Protein AF-A0A258WYI4-F1 (afdb_monomer_lite)

pLDDT: mean 90.32, std 10.07, range [39.31, 97.0]

Secondary structure (DSSP, 8-state):
-----GGGS-HHHHHHHHHHHHHHHHHHHHHHHHHHHHHHHHHHHH---GGGGHHHHHHHHHHHHHHHHHHHHHHHHHH--

Foldseek 3Di:
DDDDPLLPDDLVRLVVVLVVLVVVLVVVVVVLVVLQVVLVVCCVVPNDDPSVCVSVVCVVVSVVSVVVSVVSVVSSVVVPD

Radius of gyration: 17.33 Å; chains: 1; bounding box: 41×20×45 Å

Structure (mmCIF, N/CA/C/O backbone):
data_AF-A0A258WYI4-F1
#
_entry.id   AF-A0A258WYI4-F1
#
loop_
_atom_site.group_PDB
_atom_site.id
_atom_site.type_symbol
_atom_site.label_atom_id
_atom_site.label_alt_id
_atom_site.label_comp_id
_atom_site.label_asym_id
_atom_site.label_entity_id
_atom_site.label_seq_id
_atom_site.pdbx_PDB_ins_code
_atom_site.Cartn_x
_atom_site.Cartn_y
_atom_site.Cartn_z
_atom_site.occupancy
_atom_site.B_iso_or_equiv
_atom_site.auth_seq_id
_atom_site.auth_comp_id
_atom_site.auth_asym_id
_atom_site.auth_atom_id
_atom_site.pdbx_PDB_model_num
ATOM 1 N N . MET A 1 1 ? 2.696 -13.358 20.042 1.00 39.31 1 MET A N 1
ATOM 2 C CA . MET A 1 1 ? 1.564 -12.654 20.688 1.00 39.31 1 MET A CA 1
ATOM 3 C C . MET A 1 1 ? 0.278 -13.194 20.081 1.00 39.31 1 MET A C 1
ATOM 5 O O . MET A 1 1 ? 0.208 -13.244 18.858 1.00 39.31 1 MET A O 1
ATOM 9 N N . LYS A 1 2 ? -0.696 -13.650 20.881 1.00 47.56 2 LYS A N 1
ATOM 10 C CA . LYS A 1 2 ? -2.026 -14.007 20.355 1.00 47.56 2 LYS A CA 1
ATOM 11 C C . LYS A 1 2 ? -2.664 -12.740 19.777 1.00 47.56 2 LYS A C 1
ATOM 13 O O . LYS A 1 2 ? -2.699 -11.720 20.459 1.00 47.56 2 LYS A O 1
ATOM 18 N N . GLN A 1 3 ? -3.119 -12.783 18.526 1.00 62.75 3 GLN A N 1
ATOM 19 C CA . GLN A 1 3 ? -3.984 -11.730 17.996 1.00 62.75 3 GLN A CA 1
ATOM 20 C C . GLN A 1 3 ? -5.342 -11.865 18.686 1.00 62.75 3 GLN A C 1
ATOM 22 O O . GLN A 1 3 ? -6.044 -12.846 18.458 1.00 62.75 3 GLN A O 1
ATOM 27 N N . LEU A 1 4 ? -5.673 -10.909 19.555 1.00 75.62 4 LEU A N 1
ATOM 28 C CA . LEU A 1 4 ? -7.021 -10.782 20.103 1.00 75.62 4 LEU A CA 1
ATOM 29 C C . LEU A 1 4 ? -7.986 -10.472 18.941 1.00 75.62 4 LEU A C 1
ATOM 31 O O . LEU A 1 4 ? -7.632 -9.665 18.068 1.00 75.62 4 LEU A O 1
ATOM 35 N N . PRO A 1 5 ? -9.164 -11.115 18.878 1.00 83.50 5 PRO A N 1
ATOM 36 C CA . PRO A 1 5 ? -10.172 -10.809 17.872 1.00 83.50 5 PRO A CA 1
ATOM 37 C C . PRO A 1 5 ? -10.620 -9.346 17.991 1.00 83.50 5 PRO A C 1
ATOM 39 O O . PRO A 1 5 ? -10.579 -8.751 19.066 1.00 83.50 5 PRO A O 1
ATOM 42 N N . LEU A 1 6 ? -11.048 -8.746 16.874 1.00 82.75 6 LEU A N 1
ATOM 43 C CA . LEU A 1 6 ? -11.430 -7.325 16.835 1.00 82.75 6 LEU A CA 1
ATOM 44 C C . LEU A 1 6 ? -12.535 -6.989 17.851 1.00 82.75 6 LEU A C 1
ATOM 46 O O . LEU A 1 6 ? -12.523 -5.897 18.414 1.00 82.75 6 LEU A O 1
ATOM 50 N N . SER A 1 7 ? -13.420 -7.951 18.129 1.00 80.69 7 SER A N 1
ATOM 51 C CA . SER A 1 7 ? -14.493 -7.881 19.126 1.00 80.69 7 S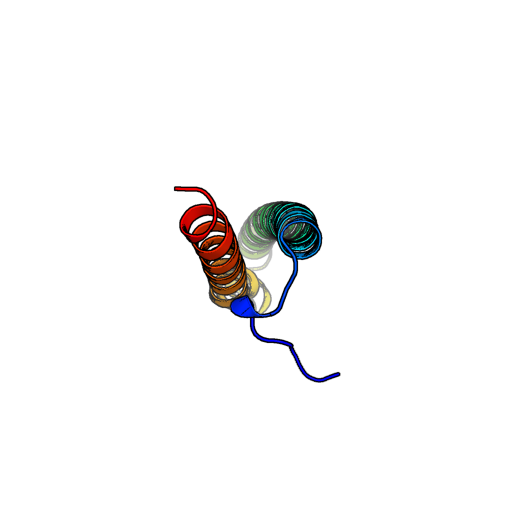ER A CA 1
ATOM 52 C C . SER A 1 7 ? -13.997 -7.644 20.558 1.00 80.69 7 SER A C 1
ATOM 54 O O . SER A 1 7 ? -14.697 -7.020 21.344 1.00 80.69 7 SER A O 1
ATOM 56 N N . GLU A 1 8 ? -12.788 -8.095 20.896 1.00 86.00 8 GLU A N 1
ATOM 57 C CA . GLU A 1 8 ? -12.215 -7.984 22.247 1.00 86.00 8 GLU A CA 1
ATOM 58 C C . GLU A 1 8 ? -11.416 -6.690 22.465 1.00 86.00 8 GLU A C 1
ATOM 60 O O . GLU A 1 8 ? -11.017 -6.392 23.587 1.00 86.00 8 GLU A O 1
ATOM 65 N N . LEU A 1 9 ? -11.179 -5.902 21.411 1.00 87.12 9 LEU A N 1
ATOM 66 C CA . LEU A 1 9 ? -10.473 -4.623 21.514 1.00 87.12 9 LEU A CA 1
ATOM 67 C C . LEU A 1 9 ? -11.408 -3.513 21.998 1.00 87.12 9 LEU A C 1
ATOM 69 O O . LEU A 1 9 ? -12.573 -3.456 21.599 1.00 87.12 9 LEU A O 1
ATOM 73 N N . SER A 1 10 ? -10.886 -2.578 22.790 1.00 88.50 10 SER A N 1
ATOM 74 C CA . SER A 1 10 ? -11.611 -1.357 23.155 1.00 88.50 10 SER A CA 1
ATOM 75 C C . SER A 1 10 ? -11.788 -0.419 21.950 1.00 88.50 10 SER A C 1
ATOM 77 O O . SER A 1 10 ? -11.077 -0.507 20.942 1.00 88.50 10 SER A O 1
ATOM 79 N N . GLN A 1 11 ? -12.741 0.515 22.041 1.00 87.62 11 GLN A N 1
ATOM 80 C CA . GLN A 1 11 ? -13.016 1.473 20.962 1.00 87.62 11 GLN A CA 1
ATOM 81 C C . GLN A 1 11 ? -11.791 2.351 20.648 1.00 87.62 11 GLN A C 1
ATOM 83 O O . GLN A 1 11 ? -11.480 2.594 19.481 1.00 87.62 11 GLN A O 1
ATOM 88 N N . GLU A 1 12 ? -11.045 2.763 21.674 1.00 88.62 12 GLU A N 1
ATOM 89 C CA . GLU A 1 12 ? -9.812 3.541 21.524 1.00 88.62 12 GLU A CA 1
ATOM 90 C C . GLU A 1 12 ? -8.715 2.752 20.795 1.00 88.62 12 GLU A C 1
ATOM 92 O O . GLU A 1 12 ? -8.049 3.274 19.895 1.00 88.62 12 GLU A O 1
ATOM 97 N N . GLU A 1 13 ? -8.551 1.469 21.125 1.00 90.50 13 GLU A N 1
ATOM 98 C CA . GLU A 1 13 ? -7.577 0.592 20.471 1.00 90.50 13 GLU A CA 1
ATOM 99 C C . GLU A 1 13 ? -7.922 0.346 18.999 1.00 90.50 13 GLU A C 1
ATOM 101 O O . GLU A 1 13 ? -7.028 0.354 18.143 1.00 90.50 13 GLU A O 1
ATOM 106 N N . LEU A 1 14 ? -9.210 0.179 18.683 1.00 91.06 14 LEU A N 1
ATOM 107 C CA . LEU A 1 14 ? -9.693 0.063 17.307 1.00 91.06 14 LEU A CA 1
ATOM 108 C C . LEU A 1 14 ? -9.430 1.348 16.509 1.00 91.06 14 LEU A C 1
ATOM 110 O O . LEU A 1 14 ? -8.886 1.280 15.404 1.00 91.06 14 LEU A O 1
ATOM 114 N N . LEU A 1 15 ? -9.732 2.522 17.072 1.00 91.69 15 LEU A N 1
ATOM 115 C CA . LEU A 1 15 ? -9.470 3.816 16.428 1.00 91.69 15 LEU A CA 1
ATOM 116 C C . LEU A 1 15 ? -7.973 4.046 16.184 1.00 91.69 15 LEU A C 1
ATOM 118 O O . LEU A 1 15 ? -7.571 4.476 15.096 1.00 91.69 15 LEU A O 1
ATOM 122 N N . LYS A 1 16 ? -7.125 3.695 17.158 1.00 93.25 16 LYS A N 1
ATOM 123 C CA . LYS A 1 16 ? -5.666 3.755 17.007 1.00 93.25 16 LYS A CA 1
ATOM 124 C C . LYS A 1 16 ? -5.192 2.839 15.879 1.00 93.25 16 LYS A C 1
ATOM 126 O O . LYS A 1 16 ? -4.414 3.278 15.030 1.00 93.25 16 LYS A O 1
ATOM 131 N N . LYS A 1 17 ? -5.710 1.606 15.804 1.00 92.12 17 LYS A N 1
ATOM 132 C CA . LYS A 1 17 ? -5.416 0.674 14.703 1.00 92.12 17 LYS A CA 1
ATOM 133 C C . LYS A 1 17 ? -5.846 1.224 13.347 1.00 92.12 17 LYS A C 1
ATOM 135 O O . LYS A 1 17 ? -5.065 1.119 12.405 1.00 92.12 17 LYS A O 1
ATOM 140 N N . VAL A 1 18 ? -7.024 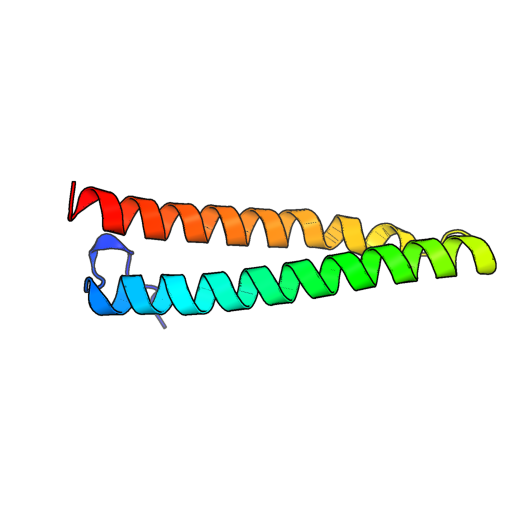1.845 13.235 1.00 93.44 18 VAL A N 1
ATOM 141 C CA . VAL A 1 18 ? -7.476 2.495 11.990 1.00 93.44 18 VAL A CA 1
ATOM 142 C C . VAL A 1 18 ? -6.504 3.583 11.555 1.00 93.44 18 VAL A C 1
ATOM 144 O O . VAL A 1 18 ? -6.116 3.609 10.389 1.00 93.44 18 VAL A O 1
ATOM 147 N N . LYS A 1 19 ? -6.089 4.466 12.471 1.00 93.62 19 LYS A N 1
ATOM 148 C CA . LYS A 1 19 ? -5.152 5.553 12.156 1.00 93.62 19 LYS A CA 1
ATOM 149 C C . LYS A 1 19 ? -3.818 5.003 11.655 1.00 93.62 19 LYS A C 1
ATOM 151 O O . LYS A 1 19 ? -3.364 5.396 10.585 1.00 93.62 19 LYS A O 1
ATOM 156 N N . THR A 1 20 ? -3.231 4.051 12.379 1.00 94.00 20 THR A N 1
ATOM 157 C CA . THR A 1 20 ? -1.967 3.416 11.983 1.00 94.00 20 THR A CA 1
ATOM 158 C C . THR A 1 20 ? -2.091 2.694 10.641 1.00 94.00 20 THR A C 1
ATOM 160 O O . THR A 1 20 ? -1.237 2.865 9.773 1.00 94.00 20 THR A O 1
ATOM 163 N N . ALA A 1 21 ? -3.169 1.933 10.434 1.00 93.88 21 ALA A N 1
ATOM 164 C CA . ALA A 1 21 ? -3.406 1.216 9.186 1.00 93.88 21 ALA A CA 1
ATOM 165 C C . ALA A 1 21 ? -3.618 2.172 8.002 1.00 93.88 21 ALA A C 1
ATOM 167 O O . ALA A 1 21 ? -3.047 1.944 6.940 1.00 93.88 21 ALA A O 1
ATOM 168 N N . LYS A 1 22 ? -4.367 3.272 8.174 1.00 95.12 22 LYS A N 1
ATOM 169 C CA . LYS A 1 22 ? -4.528 4.312 7.141 1.00 95.12 22 LYS A CA 1
ATOM 170 C C . LYS A 1 22 ? -3.187 4.924 6.743 1.00 95.12 22 LYS A C 1
ATOM 172 O O . LYS A 1 22 ? -2.916 5.032 5.551 1.00 95.12 22 LYS A O 1
ATOM 177 N N . THR A 1 23 ? -2.337 5.269 7.711 1.00 96.19 23 THR A N 1
ATOM 178 C CA . THR A 1 23 ? -0.995 5.801 7.429 1.00 96.19 23 THR A CA 1
ATOM 179 C C . THR A 1 23 ? -0.144 4.792 6.661 1.00 96.19 23 THR A C 1
ATOM 181 O O . THR A 1 23 ? 0.447 5.144 5.643 1.00 96.19 23 THR A O 1
ATOM 184 N N . ALA A 1 24 ? -0.117 3.530 7.100 1.00 94.31 24 ALA A N 1
ATOM 185 C CA . ALA A 1 24 ? 0.657 2.479 6.441 1.00 94.31 24 ALA A CA 1
ATOM 186 C C . ALA A 1 24 ? 0.167 2.200 5.011 1.00 94.31 24 ALA A C 1
ATOM 188 O O . ALA A 1 24 ? 0.977 2.099 4.094 1.00 94.31 24 ALA A O 1
ATOM 189 N N . ILE A 1 25 ? -1.152 2.133 4.799 1.00 95.56 25 ILE A N 1
ATOM 190 C CA . ILE A 1 25 ? -1.755 1.965 3.469 1.00 95.56 25 ILE A CA 1
ATOM 191 C C . ILE A 1 25 ? -1.431 3.166 2.582 1.00 95.56 25 ILE A C 1
ATOM 193 O O . ILE A 1 25 ? -1.052 2.978 1.434 1.00 95.56 25 ILE A O 1
ATOM 197 N N . SER A 1 26 ? -1.520 4.394 3.098 1.00 95.81 26 SER A N 1
ATOM 198 C CA . SER A 1 26 ? -1.165 5.588 2.326 1.00 95.81 26 SER A CA 1
ATOM 199 C C . SER A 1 26 ? 0.305 5.574 1.899 1.00 95.81 26 SER A C 1
ATOM 201 O O . SER A 1 26 ? 0.608 5.873 0.746 1.00 95.81 26 SER A O 1
ATOM 203 N N . ALA A 1 27 ? 1.213 5.193 2.802 1.00 96.38 27 ALA A N 1
ATOM 204 C CA . ALA A 1 27 ? 2.637 5.079 2.500 1.00 96.38 27 ALA A CA 1
ATOM 205 C C . ALA A 1 27 ? 2.912 3.976 1.467 1.00 96.38 27 ALA A C 1
ATOM 207 O O . ALA A 1 27 ? 3.607 4.216 0.482 1.00 96.38 27 ALA A O 1
ATOM 208 N N . LEU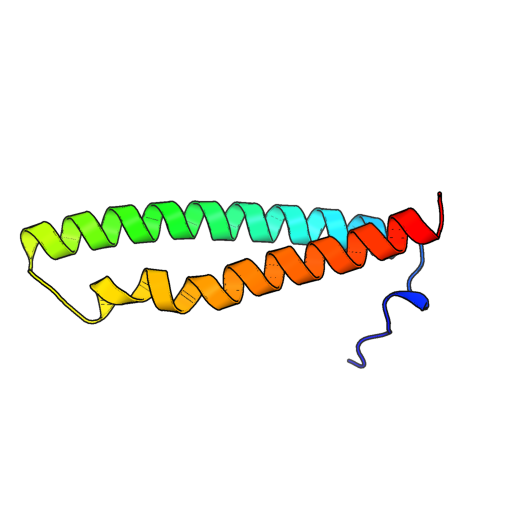 A 1 28 ? 2.317 2.791 1.646 1.00 94.19 28 LEU A N 1
ATOM 209 C CA . LEU A 1 28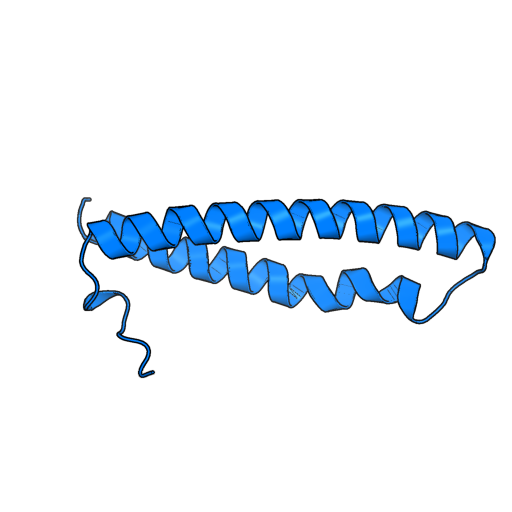 ? 2.443 1.678 0.705 1.00 94.19 28 LEU A CA 1
ATOM 210 C C . LEU A 1 28 ? 1.883 2.041 -0.676 1.00 94.19 28 LEU A C 1
ATOM 212 O O . LEU A 1 28 ? 2.508 1.732 -1.683 1.00 94.19 28 LEU A O 1
ATOM 216 N N . GLY A 1 29 ? 0.750 2.745 -0.733 1.00 96.12 29 GLY A N 1
ATOM 217 C CA . GLY A 1 29 ? 0.172 3.245 -1.980 1.00 96.12 29 GLY A CA 1
ATOM 218 C C . GLY A 1 29 ? 1.097 4.231 -2.697 1.00 96.12 29 GLY A C 1
ATOM 219 O O . GLY A 1 29 ? 1.334 4.085 -3.892 1.00 96.12 29 GLY A O 1
ATOM 220 N N . GLY A 1 30 ? 1.684 5.185 -1.967 1.00 96.81 30 GLY A N 1
ATOM 221 C CA . GLY A 1 30 ? 2.669 6.117 -2.526 1.00 96.81 30 GLY A CA 1
ATOM 222 C C . GLY A 1 30 ? 3.915 5.408 -3.065 1.00 96.81 30 GLY A C 1
ATOM 223 O O . GLY A 1 30 ? 4.345 5.674 -4.186 1.00 96.81 30 GLY A O 1
ATOM 224 N N . LEU A 1 31 ? 4.452 4.448 -2.308 1.00 96.12 31 LEU A N 1
ATOM 225 C CA . LEU A 1 31 ? 5.588 3.631 -2.742 1.00 96.12 31 LEU A CA 1
ATOM 226 C C . LEU A 1 31 ? 5.254 2.775 -3.968 1.00 96.12 31 LEU A C 1
ATOM 228 O O . LEU A 1 31 ? 6.095 2.645 -4.852 1.00 96.12 31 LEU A O 1
ATOM 232 N N . LEU A 1 32 ? 4.038 2.231 -4.062 1.00 96.12 32 LEU A N 1
ATOM 233 C CA . LEU A 1 32 ? 3.596 1.481 -5.238 1.00 96.12 32 LEU A CA 1
ATOM 234 C C . LEU A 1 32 ? 3.518 2.357 -6.487 1.00 96.12 32 LEU A C 1
ATOM 236 O O . LEU A 1 32 ? 3.929 1.912 -7.553 1.00 96.12 32 LEU A O 1
ATOM 240 N N . ILE A 1 33 ? 3.047 3.600 -6.365 1.00 97.00 33 ILE A N 1
ATOM 241 C CA . ILE A 1 33 ? 3.023 4.548 -7.487 1.00 97.00 33 ILE A CA 1
ATOM 242 C C . ILE A 1 33 ? 4.446 4.830 -7.976 1.00 97.00 33 ILE A C 1
ATOM 244 O O . ILE A 1 33 ? 4.709 4.748 -9.176 1.00 97.00 33 ILE A O 1
ATOM 248 N N . ILE A 1 34 ? 5.373 5.104 -7.051 1.00 96.88 34 ILE A N 1
ATOM 249 C CA . ILE A 1 34 ? 6.791 5.305 -7.379 1.00 96.88 34 ILE A CA 1
ATOM 250 C C . ILE A 1 34 ? 7.352 4.052 -8.057 1.00 96.88 34 ILE A C 1
ATOM 252 O O . ILE A 1 34 ? 7.980 4.154 -9.106 1.00 96.88 34 ILE A O 1
ATOM 256 N N . LEU A 1 35 ? 7.073 2.868 -7.507 1.00 95.12 35 LEU A N 1
ATOM 257 C CA . LEU A 1 35 ? 7.550 1.602 -8.048 1.00 95.12 35 LEU A CA 1
ATOM 258 C C . LEU A 1 35 ? 7.046 1.367 -9.476 1.00 95.12 35 LEU A C 1
ATOM 260 O O . LEU A 1 35 ? 7.841 0.978 -10.328 1.00 95.12 35 LEU A O 1
ATOM 264 N N . VAL A 1 36 ? 5.765 1.628 -9.759 1.00 95.81 36 VAL A N 1
ATOM 265 C CA . VAL A 1 36 ? 5.191 1.535 -11.113 1.00 95.81 36 VAL A CA 1
ATOM 266 C C . VAL A 1 36 ? 5.877 2.520 -12.059 1.00 95.81 36 VAL A C 1
ATOM 268 O O . VAL A 1 36 ? 6.311 2.124 -13.136 1.00 95.81 36 VAL A O 1
ATOM 271 N N . ALA A 1 37 ? 6.041 3.782 -11.657 1.00 96.44 37 ALA A N 1
ATOM 272 C CA . ALA A 1 37 ? 6.708 4.783 -12.488 1.00 96.44 37 ALA A CA 1
ATOM 273 C C . ALA A 1 37 ? 8.162 4.388 -12.801 1.00 96.44 37 ALA A C 1
ATOM 275 O O . ALA A 1 37 ? 8.581 4.409 -13.960 1.00 96.44 37 ALA A O 1
ATOM 276 N N . SER A 1 38 ? 8.917 3.957 -11.786 1.00 95.00 38 SER A N 1
ATOM 277 C CA . SER A 1 38 ? 10.297 3.495 -11.944 1.00 95.00 38 SER A CA 1
ATOM 278 C C . SER A 1 38 ? 10.392 2.253 -12.823 1.00 95.00 38 SER A C 1
ATOM 280 O O . SER A 1 38 ? 11.278 2.173 -13.668 1.00 95.00 38 SER A O 1
ATOM 282 N N . THR A 1 39 ? 9.487 1.288 -12.664 1.00 94.44 39 THR A N 1
ATOM 283 C CA . THR A 1 39 ? 9.509 0.059 -13.471 1.00 94.44 39 THR A CA 1
ATOM 284 C C . THR A 1 39 ? 9.111 0.307 -14.915 1.00 94.44 39 THR A C 1
ATOM 286 O O . THR A 1 39 ? 9.754 -0.255 -15.796 1.00 94.44 39 THR A O 1
ATOM 289 N N . VAL A 1 40 ? 8.141 1.181 -15.193 1.00 94.94 40 VAL A N 1
ATOM 290 C CA . VAL A 1 40 ? 7.822 1.608 -16.567 1.00 94.94 40 VAL A CA 1
ATOM 291 C C . VAL A 1 40 ? 9.030 2.295 -17.207 1.00 94.94 40 VAL A C 1
ATOM 293 O O . VAL A 1 40 ? 9.421 1.928 -18.314 1.00 94.94 40 VAL A O 1
ATOM 296 N N . TYR A 1 41 ? 9.671 3.225 -16.492 1.00 95.62 41 TYR A N 1
ATOM 297 C CA . TYR A 1 41 ? 10.861 3.928 -16.976 1.00 95.62 41 TYR A CA 1
ATOM 298 C C . TYR A 1 41 ? 12.030 2.974 -17.265 1.00 95.62 41 TYR A C 1
ATOM 300 O O . TYR A 1 41 ? 12.624 3.018 -18.341 1.00 95.62 41 TYR A O 1
ATOM 308 N N . LEU A 1 42 ? 12.335 2.065 -16.336 1.00 94.94 42 LEU A N 1
ATOM 309 C CA . LEU A 1 42 ? 13.404 1.081 -16.513 1.00 94.94 42 LEU A CA 1
ATOM 310 C C . LEU A 1 42 ? 13.084 0.081 -17.624 1.00 94.94 42 LEU A C 1
ATOM 312 O O . LEU A 1 42 ? 13.971 -0.248 -18.402 1.00 94.94 42 LEU A O 1
ATOM 316 N N . THR A 1 43 ? 11.830 -0.362 -17.737 1.00 95.12 43 THR A N 1
ATOM 317 C CA . THR A 1 43 ? 11.410 -1.297 -18.793 1.00 95.12 43 THR A CA 1
ATOM 318 C C . THR A 1 43 ? 11.529 -0.662 -20.174 1.00 95.12 43 THR A C 1
ATOM 320 O O . THR A 1 43 ? 11.925 -1.330 -21.124 1.00 95.12 43 THR A O 1
ATOM 323 N N . TYR A 1 44 ? 11.240 0.636 -20.286 1.00 95.62 44 TYR A N 1
ATOM 324 C CA . TYR A 1 44 ? 11.438 1.386 -21.522 1.00 95.62 44 TYR A CA 1
ATOM 325 C C . TYR A 1 44 ? 12.919 1.462 -21.929 1.00 95.62 44 TYR A C 1
ATOM 327 O O . TYR A 1 44 ? 13.236 1.310 -23.104 1.00 95.62 44 TYR A O 1
ATOM 335 N N . LEU A 1 45 ? 13.830 1.664 -20.969 1.00 95.94 45 LEU A N 1
ATOM 336 C CA . LEU A 1 45 ? 15.265 1.810 -21.246 1.00 95.94 45 LEU A CA 1
ATOM 337 C C . LEU A 1 45 ? 16.016 0.484 -21.418 1.00 95.94 45 LEU A C 1
ATOM 339 O O . LEU A 1 45 ? 16.929 0.398 -22.232 1.00 95.94 45 LEU A O 1
ATOM 343 N N . GLN A 1 46 ? 15.687 -0.520 -20.608 1.00 95.06 46 GLN A N 1
ATOM 344 C CA . GLN A 1 46 ? 16.474 -1.751 -20.454 1.00 95.06 46 GLN A CA 1
ATOM 345 C C . GLN A 1 46 ? 15.721 -2.997 -20.935 1.00 95.06 46 GLN A C 1
ATOM 347 O O . GLN A 1 46 ? 16.266 -4.098 -20.910 1.00 95.06 46 GLN A O 1
ATOM 352 N N . GLY A 1 47 ? 14.475 -2.835 -21.383 1.00 93.69 47 GLY A N 1
ATOM 353 C CA . GLY A 1 47 ? 13.592 -3.942 -21.719 1.00 93.69 47 GLY A CA 1
ATOM 354 C C . GLY A 1 47 ? 12.977 -4.605 -20.486 1.00 93.69 47 GLY A C 1
ATOM 355 O O . GLY A 1 47 ? 13.127 -4.167 -19.344 1.00 93.69 47 GLY A O 1
ATOM 356 N N . PHE A 1 48 ? 12.223 -5.672 -20.729 1.00 93.94 48 PHE A N 1
ATOM 357 C CA . PHE A 1 48 ? 11.514 -6.394 -19.679 1.00 93.94 48 PHE A CA 1
ATOM 358 C C . PHE A 1 48 ? 12.477 -7.141 -18.748 1.00 93.94 48 PHE A C 1
ATOM 360 O O . PHE A 1 48 ? 13.391 -7.828 -19.200 1.00 93.94 48 PHE A O 1
ATOM 367 N N . SER A 1 49 ? 12.235 -7.057 -17.440 1.00 91.31 49 SER A N 1
ATOM 368 C CA . SER A 1 49 ? 13.007 -7.767 -16.417 1.00 91.31 49 SER A CA 1
ATOM 369 C C . SER A 1 49 ? 12.107 -8.286 -15.294 1.00 91.31 49 SER A C 1
ATOM 371 O O . SER A 1 49 ? 10.917 -7.977 -15.228 1.00 91.31 49 SER A O 1
ATOM 373 N N . VAL A 1 50 ? 12.684 -9.031 -14.347 1.00 88.69 50 VAL A N 1
ATOM 374 C CA . VAL A 1 50 ? 11.977 -9.468 -13.127 1.00 88.69 50 VAL A CA 1
ATOM 375 C C . VAL A 1 50 ? 11.427 -8.272 -12.335 1.00 88.69 50 VAL A C 1
ATOM 377 O O . VAL A 1 50 ? 10.373 -8.369 -11.711 1.00 88.69 50 VAL A O 1
ATOM 380 N N . PHE A 1 51 ? 12.082 -7.110 -12.406 1.00 88.81 51 PHE A N 1
ATOM 381 C CA . PHE A 1 51 ? 11.588 -5.901 -11.751 1.00 88.81 51 PHE A CA 1
ATOM 382 C C . PHE A 1 51 ? 10.314 -5.359 -12.408 1.00 88.81 51 PHE A C 1
ATOM 384 O O . PHE A 1 51 ? 9.480 -4.794 -11.710 1.00 88.81 51 PHE A O 1
ATOM 391 N N . SER A 1 52 ? 10.099 -5.594 -13.706 1.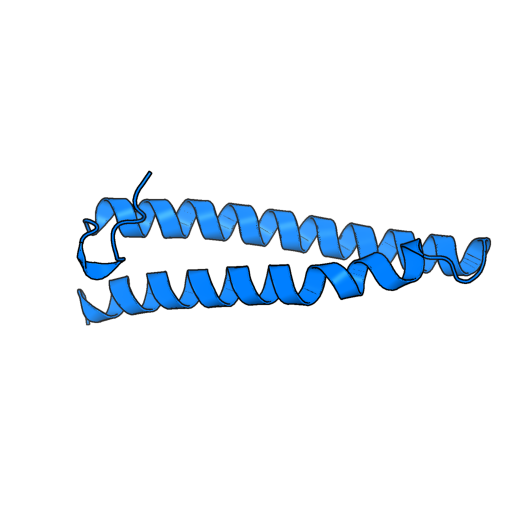00 91.44 52 SER A N 1
ATOM 392 C CA . SER A 1 52 ? 8.918 -5.119 -14.444 1.00 91.44 52 SER A CA 1
ATOM 393 C C . SER A 1 52 ? 7.601 -5.711 -13.922 1.00 91.44 52 SER A C 1
ATOM 395 O O . SER A 1 52 ? 6.558 -5.074 -14.032 1.00 91.44 52 SER A O 1
ATOM 397 N N . VAL A 1 53 ? 7.634 -6.905 -13.318 1.00 92.25 53 VAL A N 1
ATOM 398 C CA . VAL A 1 53 ? 6.447 -7.564 -12.732 1.00 92.25 53 VAL A CA 1
ATOM 399 C C . VAL A 1 53 ? 6.303 -7.334 -11.231 1.00 92.25 53 VAL A C 1
ATOM 401 O O . VAL A 1 53 ? 5.276 -7.670 -10.643 1.00 92.25 53 VAL A O 1
ATOM 404 N N . LEU A 1 54 ? 7.312 -6.735 -10.600 1.00 91.12 54 LEU A N 1
ATOM 405 C CA . LEU A 1 54 ? 7.347 -6.519 -9.161 1.00 91.12 54 LEU A CA 1
ATOM 406 C C . LEU A 1 54 ? 6.147 -5.708 -8.627 1.00 91.12 54 LEU A C 1
ATOM 408 O O . LEU A 1 54 ? 5.601 -6.108 -7.598 1.00 91.12 54 LEU A O 1
ATOM 412 N N . PRO A 1 55 ? 5.649 -4.648 -9.304 1.00 90.88 55 PRO A N 1
ATOM 413 C CA . PRO A 1 55 ? 4.461 -3.932 -8.839 1.00 90.88 55 PRO A CA 1
ATOM 414 C C . PRO A 1 55 ? 3.229 -4.835 -8.709 1.00 90.88 55 PRO A C 1
ATOM 416 O O . PRO A 1 55 ? 2.478 -4.719 -7.741 1.00 90.88 55 PRO A O 1
ATOM 419 N N . LEU A 1 56 ? 3.045 -5.770 -9.648 1.00 93.12 56 LEU A N 1
ATOM 420 C CA . LEU A 1 56 ? 1.910 -6.697 -9.658 1.00 93.12 56 LEU A CA 1
ATOM 421 C C . LEU A 1 56 ? 1.960 -7.655 -8.463 1.00 93.12 56 LEU A C 1
ATOM 423 O O . LEU A 1 56 ? 0.922 -7.941 -7.870 1.00 93.12 56 LEU A O 1
ATOM 427 N N . ALA A 1 57 ? 3.155 -8.096 -8.063 1.00 92.12 57 ALA A N 1
ATOM 428 C CA . ALA A 1 57 ? 3.338 -8.981 -6.913 1.00 92.12 57 ALA A CA 1
ATOM 429 C C . ALA A 1 57 ? 2.900 -8.336 -5.585 1.00 92.12 57 ALA A C 1
ATOM 431 O O . ALA A 1 57 ? 2.452 -9.032 -4.673 1.00 92.12 57 ALA A O 1
ATOM 432 N N . PHE A 1 58 ? 2.979 -7.007 -5.475 1.00 92.44 58 PHE A N 1
ATOM 433 C CA . PHE A 1 58 ? 2.570 -6.278 -4.274 1.00 92.44 58 PHE A CA 1
ATOM 434 C C . PHE A 1 58 ? 1.088 -5.868 -4.261 1.00 92.44 58 PHE A C 1
ATOM 436 O O . PHE A 1 58 ? 0.573 -5.505 -3.198 1.00 92.44 58 PHE A O 1
ATOM 443 N N . LEU A 1 59 ? 0.368 -5.959 -5.387 1.00 93.88 59 LEU A N 1
ATOM 444 C CA . LEU A 1 59 ? -1.057 -5.607 -5.442 1.00 93.88 59 LEU A CA 1
ATOM 445 C C . LEU A 1 59 ? -1.929 -6.447 -4.490 1.00 93.88 59 LEU A C 1
ATOM 447 O O . LEU A 1 59 ? -2.712 -5.844 -3.751 1.00 93.88 59 LEU A O 1
ATOM 451 N N . PRO A 1 60 ? -1.802 -7.791 -4.415 1.00 94.50 60 PRO A N 1
ATOM 452 C CA . PRO A 1 60 ? -2.598 -8.590 -3.482 1.00 94.50 60 PRO A CA 1
ATOM 453 C C . PRO A 1 60 ? -2.374 -8.180 -2.025 1.00 94.50 60 PRO A C 1
ATOM 455 O O . PRO A 1 60 ? -3.327 -8.085 -1.251 1.00 94.50 60 PRO A O 1
ATOM 458 N N . LEU A 1 61 ? -1.126 -7.870 -1.660 1.00 92.75 61 LEU A N 1
ATOM 459 C CA . LEU A 1 61 ? -0.782 -7.403 -0.321 1.00 92.75 61 LEU A CA 1
ATOM 460 C C . LEU A 1 61 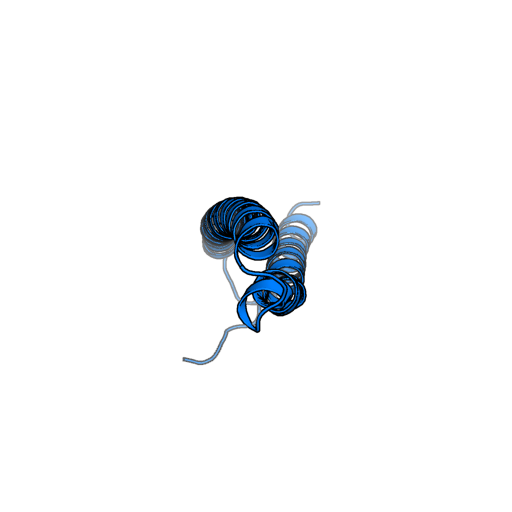? -1.443 -6.052 -0.020 1.00 92.75 61 LEU A C 1
ATOM 462 O O . LEU A 1 61 ? -2.007 -5.864 1.059 1.00 92.75 61 LEU A O 1
ATOM 466 N N . PHE A 1 62 ? -1.414 -5.117 -0.969 1.00 94.69 62 PHE A N 1
ATOM 467 C CA . PHE A 1 62 ? -2.056 -3.814 -0.815 1.00 94.69 62 PHE A CA 1
ATOM 468 C C . PHE A 1 62 ? -3.578 -3.934 -0.655 1.00 94.69 62 PHE A C 1
ATOM 470 O O . PHE A 1 62 ? -4.154 -3.371 0.280 1.00 94.69 62 PHE A O 1
ATOM 477 N N . ILE A 1 63 ? -4.221 -4.742 -1.504 1.00 96.00 63 ILE A N 1
ATOM 478 C CA . ILE A 1 63 ? -5.663 -5.015 -1.448 1.00 96.00 63 ILE A CA 1
ATOM 479 C C . ILE A 1 63 ? -6.041 -5.654 -0.108 1.00 96.00 63 ILE A C 1
ATOM 481 O O . ILE A 1 63 ? -7.010 -5.228 0.523 1.00 96.00 63 ILE A O 1
ATOM 485 N N . LEU A 1 64 ? -5.262 -6.630 0.367 1.00 95.19 64 LEU A N 1
ATOM 486 C CA . LEU A 1 64 ? -5.499 -7.288 1.652 1.00 95.19 64 LEU A CA 1
ATOM 487 C C . LEU A 1 64 ? -5.428 -6.298 2.823 1.00 95.19 64 LEU A C 1
ATOM 489 O O . LEU A 1 64 ? -6.268 -6.346 3.722 1.00 95.19 64 LEU A O 1
ATOM 493 N N . ASN A 1 65 ? -4.472 -5.365 2.805 1.00 93.56 65 ASN A N 1
ATOM 494 C CA . ASN A 1 65 ? -4.372 -4.323 3.829 1.00 93.56 65 ASN A CA 1
ATOM 495 C C . ASN A 1 65 ? -5.597 -3.395 3.824 1.00 93.56 65 ASN A C 1
ATOM 497 O O . ASN A 1 65 ? -6.157 -3.119 4.887 1.00 93.56 65 ASN A O 1
ATOM 501 N N . ILE A 1 66 ? -6.074 -2.980 2.645 1.00 96.12 66 ILE A N 1
ATOM 502 C CA . ILE A 1 66 ? -7.313 -2.195 2.517 1.00 96.12 66 ILE A CA 1
ATOM 503 C C . ILE A 1 66 ? -8.518 -2.988 3.035 1.00 96.12 66 ILE A C 1
ATOM 505 O O . ILE A 1 66 ? -9.334 -2.449 3.784 1.00 96.12 66 ILE A O 1
ATOM 509 N N . ALA A 1 67 ? -8.636 -4.267 2.674 1.00 95.81 67 ALA A N 1
ATOM 510 C CA . ALA A 1 67 ? -9.724 -5.127 3.131 1.00 95.81 67 ALA A CA 1
ATOM 511 C C . ALA A 1 67 ? -9.721 -5.284 4.661 1.00 95.81 67 ALA A C 1
ATOM 513 O O . ALA A 1 67 ? -10.768 -5.168 5.298 1.00 95.81 67 ALA A O 1
ATOM 514 N N . ASN A 1 68 ? -8.549 -5.472 5.271 1.00 93.12 68 ASN A N 1
ATOM 515 C CA . ASN A 1 68 ? -8.406 -5.537 6.725 1.00 93.12 68 ASN A CA 1
ATOM 516 C C . ASN A 1 68 ? -8.780 -4.211 7.398 1.00 93.12 68 ASN A C 1
ATOM 518 O O . ASN A 1 68 ? -9.492 -4.215 8.398 1.00 93.12 68 ASN A O 1
ATOM 522 N N . LEU A 1 69 ? -8.380 -3.074 6.825 1.00 94.88 69 LEU A N 1
ATOM 523 C CA . LEU A 1 69 ? -8.793 -1.762 7.318 1.00 94.88 69 LEU A CA 1
ATOM 524 C C . LEU A 1 69 ? -10.324 -1.590 7.266 1.00 94.88 69 LEU A C 1
ATOM 526 O O . LEU A 1 69 ? -10.909 -1.069 8.216 1.00 94.88 69 LEU A O 1
ATOM 530 N N . LYS A 1 70 ? -10.982 -2.051 6.194 1.00 94.56 70 LYS A N 1
ATOM 531 C CA . LYS A 1 70 ? -12.450 -2.026 6.084 1.00 94.56 70 LYS A CA 1
ATOM 532 C C . LYS A 1 70 ? -13.123 -2.884 7.157 1.00 94.56 70 LYS A C 1
ATOM 534 O O . LYS A 1 70 ? -14.109 -2.440 7.729 1.00 94.56 70 LYS A O 1
ATOM 539 N N . LYS A 1 71 ? -12.571 -4.059 7.482 1.00 93.38 71 LYS A N 1
ATOM 540 C CA . LYS A 1 71 ? -13.081 -4.912 8.574 1.00 93.38 71 LYS A CA 1
ATOM 541 C C . LYS A 1 71 ? -13.030 -4.201 9.928 1.00 93.38 71 LYS A C 1
ATOM 543 O O . LYS A 1 71 ? -14.003 -4.242 10.668 1.00 93.38 71 LYS A O 1
ATOM 548 N N . ILE A 1 72 ? -11.930 -3.506 10.228 1.00 92.44 72 ILE A N 1
ATOM 549 C CA . ILE A 1 72 ? -11.794 -2.741 11.480 1.00 92.44 72 ILE A CA 1
ATOM 550 C C . ILE A 1 72 ? -12.801 -1.580 11.521 1.00 92.44 72 ILE A C 1
ATOM 552 O O . ILE A 1 72 ? -13.406 -1.329 12.555 1.00 92.44 72 ILE A O 1
ATOM 556 N N . GLN A 1 73 ? -13.010 -0.881 10.401 1.00 92.25 73 GLN A N 1
ATOM 557 C CA . GLN A 1 73 ? -14.002 0.200 10.326 1.00 92.25 73 GLN A CA 1
ATOM 558 C C . GLN A 1 73 ? -15.440 -0.312 10.467 1.00 92.25 73 GLN A C 1
ATOM 560 O O . GLN A 1 73 ? -16.235 0.329 11.146 1.00 92.25 73 GLN A O 1
ATOM 565 N N . ALA A 1 74 ? -15.760 -1.464 9.873 1.00 92.62 74 ALA A N 1
ATOM 566 C CA . ALA A 1 74 ? -17.065 -2.100 10.022 1.00 92.62 74 ALA A CA 1
ATOM 567 C C . ALA A 1 74 ? -17.346 -2.486 11.483 1.00 92.62 74 ALA A C 1
ATOM 569 O O . ALA A 1 74 ? -18.449 -2.261 11.964 1.00 92.62 74 ALA A O 1
ATOM 570 N N . GLU A 1 75 ? -16.336 -2.987 12.202 1.00 90.75 75 GLU A N 1
ATOM 571 C CA . GLU A 1 75 ? -16.438 -3.279 13.638 1.00 90.75 75 GLU A CA 1
ATOM 572 C C . GLU A 1 75 ? -16.644 -2.015 14.489 1.00 90.75 75 GLU A C 1
ATOM 574 O O . GLU A 1 75 ? -17.357 -2.035 15.484 1.00 90.75 75 GLU A O 1
ATOM 579 N N . ILE A 1 76 ? -16.033 -0.886 14.119 1.00 90.56 76 ILE A N 1
ATOM 580 C CA . ILE A 1 76 ? -16.281 0.384 14.819 1.00 90.56 76 ILE A CA 1
ATOM 581 C C . ILE A 1 76 ? -17.718 0.861 14.568 1.00 90.56 76 ILE A C 1
ATOM 583 O O . ILE A 1 76 ? -18.378 1.303 15.505 1.00 90.56 76 ILE A O 1
ATOM 587 N N . ALA A 1 77 ? -18.197 0.762 13.324 1.00 89.88 77 ALA A N 1
ATOM 588 C CA . ALA A 1 77 ? -19.542 1.182 12.941 1.00 89.88 77 ALA A CA 1
ATOM 589 C C . ALA A 1 77 ? -20.635 0.301 13.567 1.00 89.88 77 ALA A C 1
ATOM 591 O O . ALA A 1 77 ? -21.662 0.815 13.986 1.00 89.88 77 ALA A O 1
ATOM 592 N N . SER A 1 78 ? -20.412 -1.011 13.706 1.00 90.81 78 SER A N 1
ATOM 593 C CA . SER A 1 78 ? -21.382 -1.912 14.350 1.00 90.81 78 SER A CA 1
ATOM 594 C C . SER A 1 78 ? -21.601 -1.601 15.835 1.00 90.81 78 SER A C 1
ATOM 596 O O . SER A 1 78 ? -22.656 -1.921 16.379 1.00 90.81 78 SER A O 1
ATOM 598 N N . ARG A 1 79 ? -20.622 -0.966 16.491 1.00 85.81 79 ARG A N 1
ATOM 599 C CA . ARG A 1 79 ? -20.686 -0.560 17.904 1.00 85.81 79 ARG A CA 1
ATOM 600 C C . ARG A 1 79 ? -21.288 0.826 18.120 1.00 85.81 79 ARG A C 1
ATOM 602 O O . ARG A 1 79 ? -21.672 1.133 19.242 1.00 85.81 79 ARG A O 1
ATOM 609 N N . ASN A 1 80 ? -21.328 1.653 17.079 1.00 69.88 80 ASN A N 1
ATOM 610 C CA . ASN A 1 80 ? -21.880 3.006 17.104 1.00 69.88 80 ASN A CA 1
ATOM 611 C C . ASN A 1 80 ? -22.670 3.224 15.794 1.00 69.88 80 ASN A C 1
ATOM 613 O O . ASN A 1 80 ? -22.128 3.832 14.865 1.00 69.88 80 ASN A O 1
ATOM 617 N N . PRO A 1 81 ? -23.876 2.627 15.690 1.00 58.12 81 PRO A N 1
ATOM 618 C CA . PRO A 1 81 ? -24.694 2.647 14.477 1.00 58.12 81 PRO A CA 1
ATOM 619 C C . PRO A 1 81 ? -25.205 4.043 14.105 1.00 58.12 81 PRO A C 1
ATOM 621 O O . PRO A 1 81 ? -25.378 4.886 15.015 1.00 58.12 81 PRO A O 1
#

Sequence (81 aa):
MKQLPLSELSQEELLKKVKTAKTAISALGGLLIILVASTVYLTYLQGFSVFSVLPLAFLPLFILNIANLKKIQAEIASRNP